Protein AF-A0A1H7V5Z1-F1 (afdb_monomer_lite)

Radius of gyration: 27.75 Å; chains: 1; bounding box: 52×77×65 Å

Secondary structure (DSSP, 8-state):
-PPPP--HHHHHHHHHHHHHHHHHH-S---HHHHHHHHHHHTT-SSHHHHHHHHHHHHHHHHTS--S-S--HHHHHTTSS-HHHHHHHTTS-HHHHHHHHHHHHHHSHHHHHHS-------------------

Structure (mmCIF, N/CA/C/O backbone):
data_AF-A0A1H7V5Z1-F1
#
_entry.id   AF-A0A1H7V5Z1-F1
#
loop_
_atom_site.group_PDB
_atom_site.id
_atom_site.type_symbol
_atom_site.label_atom_id
_atom_site.label_alt_id
_atom_site.label_comp_id
_atom_site.label_asym_id
_atom_site.label_entity_id
_atom_site.label_seq_id
_atom_site.pdbx_PDB_ins_code
_atom_site.Cartn_x
_atom_site.Cartn_y
_atom_site.Cartn_z
_atom_site.occupancy
_atom_site.B_iso_or_equiv
_atom_site.auth_seq_id
_atom_site.auth_comp_id
_atom_site.auth_asym_id
_atom_site.auth_atom_id
_atom_site.pdbx_PDB_model_num
ATOM 1 N N . MET A 1 1 ? -13.672 -21.417 3.319 1.00 54.47 1 MET A N 1
ATOM 2 C CA . MET A 1 1 ? -13.212 -20.199 4.019 1.00 54.47 1 MET A CA 1
ATOM 3 C C . MET A 1 1 ? -12.912 -19.138 2.978 1.00 54.47 1 MET A C 1
ATOM 5 O O . MET A 1 1 ? -12.004 -19.343 2.182 1.00 54.47 1 MET A O 1
ATOM 9 N N . ALA A 1 2 ? -13.719 -18.079 2.910 1.00 70.44 2 ALA A N 1
ATOM 10 C CA . ALA A 1 2 ? -13.524 -17.015 1.929 1.00 70.44 2 ALA A CA 1
ATOM 11 C C . ALA A 1 2 ? -12.377 -16.101 2.384 1.00 70.44 2 ALA A C 1
ATOM 13 O O . ALA A 1 2 ? -12.442 -15.514 3.463 1.00 70.44 2 ALA A O 1
ATOM 14 N N . PHE A 1 3 ? -11.319 -16.009 1.579 1.00 76.69 3 PHE A N 1
ATOM 15 C CA . PHE A 1 3 ? -10.252 -15.037 1.796 1.00 76.69 3 PHE A CA 1
ATOM 16 C C . PHE A 1 3 ? -10.759 -13.654 1.389 1.00 76.69 3 PHE A C 1
ATOM 18 O O . PHE A 1 3 ? -11.155 -13.452 0.243 1.00 76.69 3 PHE A O 1
ATOM 25 N N . ILE A 1 4 ? -10.743 -12.715 2.331 1.00 82.69 4 ILE A N 1
ATOM 26 C CA . ILE A 1 4 ? -11.091 -11.319 2.079 1.00 82.69 4 ILE A CA 1
ATOM 27 C C . ILE A 1 4 ? -9.777 -10.555 1.991 1.00 82.69 4 ILE A C 1
ATOM 29 O O . ILE A 1 4 ? -8.956 -10.640 2.901 1.00 82.69 4 ILE A O 1
ATOM 33 N N . HIS A 1 5 ? -9.564 -9.814 0.905 1.00 77.69 5 HIS A N 1
ATOM 34 C CA . HIS A 1 5 ? -8.395 -8.950 0.805 1.00 77.69 5 HIS A CA 1
ATOM 35 C C . HIS A 1 5 ? -8.474 -7.866 1.890 1.00 77.69 5 HIS A C 1
ATOM 37 O O . HIS A 1 5 ? -9.398 -7.050 1.903 1.00 77.69 5 HIS A O 1
ATOM 43 N N . THR A 1 6 ? -7.521 -7.872 2.822 1.00 84.31 6 THR A N 1
ATOM 44 C CA . THR A 1 6 ? -7.524 -6.987 3.991 1.00 84.31 6 THR A CA 1
ATOM 45 C C . THR A 1 6 ? -6.275 -6.123 3.986 1.00 84.31 6 THR A C 1
ATOM 47 O O . THR A 1 6 ? -5.156 -6.625 4.059 1.00 84.31 6 THR A O 1
ATOM 50 N N . THR A 1 7 ? -6.460 -4.806 3.966 1.00 82.00 7 THR A N 1
ATOM 51 C CA . THR A 1 7 ? -5.368 -3.833 4.071 1.00 82.00 7 THR A CA 1
ATOM 52 C C . THR A 1 7 ? -5.138 -3.412 5.523 1.00 82.00 7 THR A C 1
ATOM 54 O O . THR A 1 7 ? -6.042 -3.476 6.361 1.00 82.00 7 THR A O 1
ATOM 57 N N . ALA A 1 8 ? -3.935 -2.921 5.838 1.00 82.31 8 ALA A N 1
ATOM 58 C CA . ALA A 1 8 ? -3.613 -2.425 7.180 1.00 82.31 8 ALA A CA 1
ATOM 59 C C . ALA A 1 8 ? -4.572 -1.304 7.632 1.00 82.31 8 ALA A C 1
ATOM 61 O O . ALA A 1 8 ? -5.022 -1.284 8.777 1.00 82.31 8 ALA A O 1
ATOM 62 N N . THR A 1 9 ? -4.968 -0.422 6.708 1.00 83.75 9 THR A N 1
ATOM 63 C CA . THR A 1 9 ? -5.933 0.656 6.972 1.00 83.75 9 THR A CA 1
ATOM 64 C C . THR A 1 9 ? -7.327 0.127 7.311 1.00 83.75 9 THR A C 1
ATOM 66 O O . THR A 1 9 ? -8.006 0.700 8.165 1.00 83.75 9 THR A O 1
ATOM 69 N N . ALA A 1 10 ? -7.760 -0.979 6.698 1.00 86.69 10 ALA A N 1
ATOM 70 C CA . ALA A 1 10 ? -9.020 -1.629 7.044 1.00 86.69 10 ALA A CA 1
ATOM 71 C C . ALA A 1 10 ? -8.984 -2.199 8.472 1.00 86.69 10 ALA A C 1
ATOM 73 O O . ALA A 1 10 ? -9.925 -1.986 9.235 1.00 86.69 10 ALA A O 1
ATOM 74 N N . VAL A 1 11 ? -7.883 -2.846 8.874 1.00 89.56 11 VAL A N 1
ATOM 75 C CA . VAL A 1 11 ? -7.730 -3.384 10.238 1.00 89.56 11 VAL A CA 1
ATOM 76 C C . VAL A 1 11 ? -7.752 -2.278 11.290 1.00 89.56 11 VAL A C 1
ATOM 78 O O . VAL A 1 11 ? -8.429 -2.420 12.308 1.00 89.56 11 VAL A O 1
ATOM 81 N N . GLU A 1 12 ? -7.082 -1.151 11.043 1.00 90.56 12 GLU A N 1
ATOM 82 C CA . GLU A 1 12 ? -7.104 -0.015 11.971 1.00 90.56 12 GLU A CA 1
ATOM 83 C C . GLU A 1 12 ? -8.511 0.583 12.121 1.00 90.56 12 GLU A C 1
ATOM 85 O O . GLU A 1 12 ? -8.947 0.850 13.245 1.00 90.56 12 GLU A O 1
ATOM 90 N N . LYS A 1 13 ? -9.287 0.681 11.031 1.00 91.88 13 LYS A N 1
ATOM 91 C CA . LYS A 1 13 ? -10.705 1.082 11.092 1.00 91.88 13 LYS A CA 1
ATOM 92 C C . LYS A 1 13 ? -11.535 0.123 11.950 1.00 91.88 13 LYS A C 1
ATOM 94 O O . LYS A 1 13 ? -12.353 0.573 12.754 1.00 91.88 13 LYS A O 1
ATOM 99 N N . LEU A 1 14 ? -11.310 -1.188 11.830 1.00 90.75 14 LEU A N 1
ATOM 100 C CA . LEU A 1 14 ? -11.992 -2.192 12.656 1.00 90.75 14 LEU A CA 1
ATOM 101 C C . LEU A 1 14 ? -11.604 -2.056 14.140 1.00 90.75 14 LEU A C 1
ATOM 103 O O . LEU A 1 14 ? -12.481 -2.050 15.005 1.00 90.75 14 LEU A O 1
ATOM 107 N N . LYS A 1 15 ? -10.317 -1.843 14.456 1.00 91.12 15 LYS A N 1
ATOM 108 C CA . LYS A 1 15 ? -9.869 -1.570 15.836 1.00 91.12 15 LYS A CA 1
ATOM 109 C C . LYS A 1 15 ? -10.508 -0.303 16.402 1.00 91.12 15 LYS A C 1
ATOM 111 O O . LYS A 1 15 ? -10.898 -0.283 17.570 1.00 91.12 15 LYS A O 1
ATOM 116 N N . GLN A 1 16 ? -10.609 0.756 15.599 1.00 91.69 16 GLN A N 1
ATOM 117 C CA . GLN A 1 16 ? -11.217 2.015 16.020 1.00 91.69 16 GLN A CA 1
ATOM 118 C C . GLN A 1 16 ? -12.708 1.839 16.324 1.00 91.69 16 GLN A C 1
ATOM 120 O O . GLN A 1 16 ? -13.164 2.295 17.373 1.00 91.69 16 GLN A O 1
ATOM 125 N N . ARG A 1 17 ? -13.442 1.108 15.476 1.00 88.88 17 ARG A N 1
ATOM 126 C CA . ARG A 1 17 ? -14.848 0.756 15.728 1.00 88.88 17 ARG A CA 1
ATOM 127 C C . ARG A 1 17 ? -15.019 -0.070 17.001 1.00 88.88 17 ARG A C 1
ATOM 129 O O . ARG A 1 17 ? -15.867 0.264 17.820 1.00 88.88 17 ARG A O 1
ATOM 136 N N . ALA A 1 18 ? -14.168 -1.070 17.237 1.00 90.19 18 ALA A N 1
ATOM 137 C CA . ALA A 1 18 ? -14.220 -1.867 18.467 1.00 90.19 18 ALA A CA 1
ATOM 138 C C . ALA A 1 18 ? -14.001 -1.005 19.726 1.00 90.19 18 ALA A C 1
ATOM 140 O O . ALA A 1 18 ? -14.693 -1.164 20.731 1.00 90.19 18 ALA A O 1
ATOM 141 N N . LYS A 1 19 ? -13.081 -0.030 19.666 1.00 88.62 19 LYS A N 1
ATOM 142 C CA . LYS A 1 19 ? -12.867 0.940 20.754 1.00 88.62 19 LYS A CA 1
ATOM 143 C C . LYS A 1 19 ? -14.076 1.855 20.965 1.00 88.62 19 LYS A C 1
ATOM 145 O O . LYS A 1 19 ? -14.396 2.160 22.112 1.00 88.62 19 LYS A O 1
ATOM 150 N N . GLN A 1 20 ? -14.723 2.308 19.892 1.00 88.06 20 GLN A N 1
ATOM 151 C CA . GLN A 1 20 ? -15.930 3.138 19.971 1.00 88.06 20 GLN A CA 1
ATOM 152 C C . GLN A 1 20 ? -17.095 2.368 20.598 1.00 88.06 20 GLN A C 1
ATOM 154 O O . GLN A 1 20 ? -17.722 2.887 21.515 1.00 88.06 20 GLN A O 1
ATOM 159 N N . LEU A 1 21 ? -17.314 1.116 20.186 1.00 86.00 21 LEU A N 1
ATOM 160 C CA . LEU A 1 21 ? -18.334 0.249 20.777 1.00 86.00 21 LEU A CA 1
ATOM 161 C C . LEU A 1 21 ? -18.090 0.031 22.268 1.00 86.00 21 LEU A C 1
ATOM 163 O O . LEU A 1 21 ? -19.001 0.219 23.062 1.00 86.00 21 LEU A O 1
ATOM 167 N N . ARG A 1 22 ? -16.844 -0.236 22.680 1.00 85.25 22 ARG A N 1
ATOM 168 C CA . ARG A 1 22 ? -16.514 -0.364 24.108 1.00 85.25 22 ARG A CA 1
ATOM 169 C C . ARG A 1 22 ? -16.846 0.904 24.902 1.00 85.25 22 ARG A C 1
ATOM 171 O O . ARG A 1 22 ? -17.346 0.811 26.018 1.00 85.25 22 ARG A O 1
ATO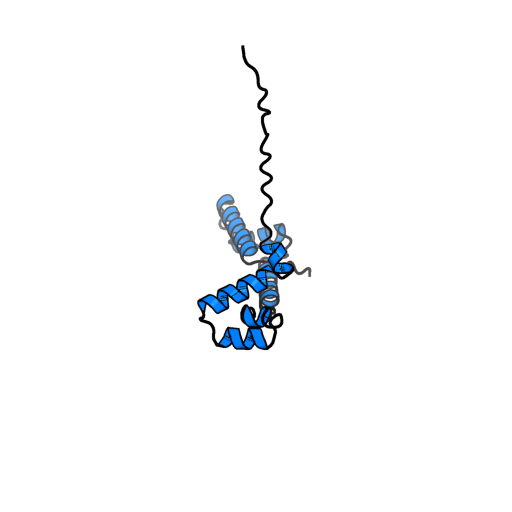M 178 N N . LYS A 1 23 ? -16.551 2.085 24.344 1.00 84.19 23 LYS A N 1
ATOM 179 C CA . LYS A 1 23 ? -16.875 3.374 24.981 1.00 84.19 23 LYS A CA 1
ATOM 180 C C . LYS A 1 23 ? -18.385 3.589 25.093 1.00 84.19 23 LYS A C 1
ATOM 182 O O . LYS A 1 23 ? -18.830 4.073 26.123 1.00 84.19 23 LYS A O 1
ATOM 187 N N . ALA A 1 24 ? -19.141 3.223 24.060 1.00 82.94 24 ALA A N 1
ATOM 188 C CA . ALA A 1 24 ? -20.596 3.349 24.043 1.00 82.94 24 ALA A CA 1
ATOM 189 C C . ALA A 1 24 ? -21.283 2.354 24.992 1.00 82.94 24 ALA A C 1
ATOM 191 O O . ALA A 1 24 ? -22.273 2.700 25.624 1.00 82.94 24 ALA A O 1
ATOM 192 N N . SER A 1 25 ? -20.753 1.135 25.117 1.00 79.81 25 SER A N 1
ATOM 193 C CA . SER A 1 25 ? -21.348 0.093 25.957 1.00 79.81 25 SER A CA 1
ATOM 194 C C . SER A 1 25 ? -21.090 0.285 27.451 1.00 79.81 25 SER A C 1
ATOM 196 O O . SER A 1 25 ? -21.843 -0.256 28.248 1.00 79.81 25 SER A O 1
ATOM 198 N N . GLY A 1 26 ? -20.044 1.013 27.863 1.00 70.62 26 GLY A N 1
A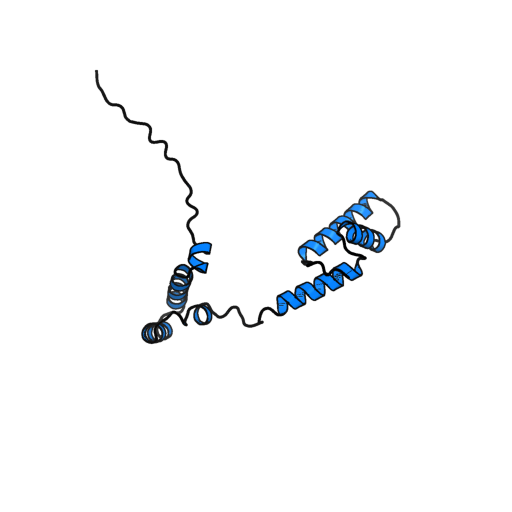TOM 199 C CA . GLY A 1 26 ? -19.791 1.339 29.279 1.00 70.62 26 GLY A CA 1
ATOM 200 C C . GLY A 1 26 ? -19.529 0.143 30.217 1.00 70.62 26 GLY A C 1
ATOM 201 O O . GLY A 1 26 ? -19.365 0.331 31.417 1.00 70.62 26 GLY A O 1
ATOM 202 N N . THR A 1 27 ? -19.476 -1.083 29.692 1.00 71.88 27 THR A N 1
ATOM 203 C CA . THR A 1 27 ? -19.391 -2.346 30.446 1.00 71.88 27 THR A CA 1
ATOM 204 C C . THR A 1 27 ? -17.965 -2.892 30.564 1.00 71.88 27 THR A C 1
ATOM 206 O O . THR A 1 27 ? -17.145 -2.694 29.668 1.00 71.88 27 THR A O 1
ATOM 209 N N . THR A 1 28 ? -17.715 -3.723 31.581 1.00 73.00 28 THR A N 1
ATOM 210 C CA . THR A 1 28 ? -16.473 -4.495 31.836 1.00 73.00 28 THR A CA 1
ATOM 211 C C . THR A 1 28 ? -16.190 -5.611 30.809 1.00 73.00 28 THR A C 1
ATOM 213 O O . THR A 1 28 ? -15.369 -6.494 31.050 1.00 73.00 28 THR A O 1
ATOM 216 N N . ILE A 1 29 ? -16.869 -5.616 29.657 1.00 77.88 29 ILE A N 1
ATOM 217 C CA . ILE A 1 29 ? -16.663 -6.625 28.612 1.00 77.88 29 ILE A CA 1
ATOM 218 C C . ILE A 1 29 ? -15.284 -6.396 27.966 1.00 77.88 29 ILE A C 1
ATOM 220 O O . ILE A 1 29 ? -14.951 -5.262 27.595 1.00 77.88 29 ILE A O 1
ATOM 224 N N . PRO A 1 30 ? -14.461 -7.448 27.811 1.00 82.44 30 PRO A N 1
ATOM 225 C CA . PRO A 1 30 ? -13.134 -7.324 27.229 1.00 82.44 30 PRO A CA 1
ATOM 226 C C . PRO A 1 30 ? -13.191 -6.836 25.777 1.00 82.44 30 PRO A C 1
ATOM 228 O O . PRO A 1 30 ? -14.090 -7.169 25.006 1.00 82.44 30 PRO A O 1
ATOM 231 N N . LEU A 1 31 ? -12.167 -6.075 25.375 1.00 82.00 31 LEU A N 1
ATOM 232 C CA . LEU A 1 31 ? -12.041 -5.523 24.020 1.00 82.00 31 LEU A CA 1
ATOM 233 C C . LEU A 1 31 ? -12.083 -6.608 22.925 1.00 82.00 31 LEU A C 1
ATOM 235 O O . LEU A 1 31 ? -12.530 -6.322 21.818 1.00 82.00 31 LEU A O 1
ATOM 239 N N . ALA A 1 32 ? -11.654 -7.832 23.244 1.00 84.81 32 ALA A N 1
ATOM 240 C CA . ALA A 1 32 ? -11.675 -8.973 22.332 1.00 84.81 32 ALA A CA 1
ATOM 241 C C . ALA A 1 32 ? -13.095 -9.293 21.832 1.00 84.81 32 ALA A C 1
ATOM 243 O O . ALA A 1 32 ? -13.299 -9.425 20.631 1.00 84.81 32 ALA A O 1
ATOM 244 N N . SER A 1 33 ? -14.098 -9.292 22.716 1.00 85.56 33 SER A N 1
ATOM 245 C CA . SER A 1 33 ? -15.484 -9.573 22.323 1.00 85.56 33 SER A CA 1
ATOM 246 C C . SER A 1 33 ? -16.022 -8.534 21.333 1.00 85.56 33 SER A C 1
ATOM 248 O O . SER A 1 33 ? -16.693 -8.881 20.366 1.00 85.56 33 SER A O 1
ATOM 250 N N . PHE A 1 34 ? -15.668 -7.257 21.518 1.00 86.56 34 PHE A N 1
ATOM 251 C CA . PHE A 1 34 ? -16.031 -6.195 20.574 1.00 86.56 34 PHE A CA 1
ATOM 252 C C . PHE A 1 34 ? -15.285 -6.310 19.238 1.00 86.56 34 PHE A C 1
ATOM 254 O O . PHE A 1 34 ? -15.836 -5.966 18.196 1.00 86.56 34 PHE A O 1
ATOM 261 N N . GLN A 1 35 ? -14.037 -6.780 19.249 1.00 89.00 35 GLN A N 1
ATOM 262 C CA . GLN A 1 35 ? -13.264 -7.023 18.030 1.00 89.00 35 GLN A CA 1
ATOM 263 C C . GLN A 1 35 ? -13.865 -8.150 17.187 1.00 89.00 35 GLN A C 1
ATOM 265 O O . GLN A 1 35 ? -13.941 -8.011 15.967 1.00 89.00 35 GLN A O 1
ATOM 270 N N . ASP A 1 36 ? -14.323 -9.229 17.822 1.00 88.94 36 ASP A N 1
ATOM 271 C CA . ASP A 1 36 ? -15.003 -10.329 17.140 1.00 88.94 36 ASP A CA 1
ATOM 272 C C . ASP A 1 36 ? -16.344 -9.900 16.534 1.00 88.94 36 ASP A C 1
ATOM 274 O O . ASP A 1 36 ? -16.627 -10.230 15.384 1.00 88.94 36 ASP A O 1
ATOM 278 N N . GLU A 1 37 ? -17.136 -9.095 17.244 1.00 88.44 37 GLU A N 1
ATOM 279 C CA . GLU A 1 37 ? -18.396 -8.564 16.707 1.00 88.44 37 GLU A CA 1
ATOM 280 C C . GLU A 1 37 ? -18.174 -7.625 15.515 1.00 88.44 37 GLU A C 1
ATOM 282 O O . GLU A 1 37 ? -18.845 -7.741 14.489 1.00 88.44 37 GLU A O 1
ATOM 287 N N . VAL A 1 38 ? -17.179 -6.738 15.594 1.00 91.38 38 VAL A N 1
ATOM 288 C CA . VAL A 1 38 ? -16.817 -5.862 14.470 1.00 91.38 38 VAL A CA 1
ATOM 289 C C . VAL A 1 38 ? -16.281 -6.666 13.283 1.00 91.38 38 VAL A C 1
ATOM 291 O O . VAL A 1 38 ? -16.559 -6.320 12.134 1.00 91.38 38 VAL A O 1
ATOM 294 N N . ALA A 1 39 ? -15.540 -7.748 13.535 1.00 90.19 39 ALA A N 1
ATOM 295 C CA . ALA A 1 39 ? -15.064 -8.646 12.490 1.00 90.19 39 ALA A CA 1
ATOM 296 C C . ALA A 1 39 ? -16.237 -9.324 11.761 1.00 90.19 39 ALA A C 1
ATOM 298 O O . ALA A 1 39 ? -16.285 -9.270 10.532 1.00 90.19 39 ALA A O 1
ATOM 299 N N . LYS A 1 40 ? -17.218 -9.864 12.498 1.00 89.75 40 LYS A N 1
ATOM 300 C CA . LYS A 1 40 ? -18.441 -10.463 11.931 1.00 89.75 40 LYS A CA 1
ATOM 301 C C . LYS A 1 40 ? -19.257 -9.475 11.112 1.00 89.75 40 LYS A C 1
ATOM 303 O O . LYS A 1 40 ? -19.660 -9.802 9.999 1.00 89.75 40 LYS A O 1
ATOM 308 N N . GLN A 1 41 ? -19.434 -8.249 11.607 1.00 87.12 41 GLN A N 1
ATOM 309 C CA . GLN A 1 41 ? -20.123 -7.184 10.866 1.00 87.12 41 GLN A CA 1
ATOM 310 C C . GLN A 1 41 ? -19.424 -6.825 9.549 1.00 87.12 41 GLN A C 1
ATOM 312 O O . GLN A 1 41 ? -20.073 -6.409 8.595 1.00 87.12 41 GLN A O 1
ATOM 317 N N . ALA A 1 42 ? -18.102 -6.985 9.487 1.00 85.62 42 ALA A N 1
ATOM 318 C CA . ALA A 1 42 ? -17.313 -6.764 8.281 1.00 85.62 42 ALA A CA 1
ATOM 319 C C . ALA A 1 42 ? -17.188 -8.018 7.388 1.00 85.62 42 ALA A C 1
ATOM 321 O O . ALA A 1 42 ? -16.436 -7.991 6.417 1.00 85.62 42 ALA A O 1
ATOM 322 N N . GLY A 1 43 ? -17.900 -9.107 7.704 1.00 86.50 43 GLY A N 1
ATOM 323 C CA . GLY A 1 43 ? -17.906 -10.350 6.926 1.00 86.50 43 GLY A CA 1
ATOM 324 C C . GLY A 1 43 ? -16.782 -11.336 7.267 1.00 86.50 43 GLY A C 1
ATOM 325 O O . GLY A 1 43 ? -16.628 -12.349 6.588 1.00 86.50 43 GLY A O 1
ATOM 326 N N . TYR A 1 44 ? -15.992 -11.079 8.312 1.00 88.44 44 TYR A N 1
ATOM 327 C CA . TYR A 1 44 ? -14.972 -12.008 8.805 1.00 88.44 44 TYR A CA 1
ATOM 328 C C . TYR A 1 44 ? -15.560 -12.939 9.874 1.00 88.44 44 TYR A C 1
ATOM 330 O O . TYR A 1 44 ? -16.426 -12.542 10.639 1.00 88.44 44 TYR A O 1
ATOM 338 N N . HIS A 1 45 ? -15.050 -14.165 10.006 1.00 86.31 45 HIS A N 1
ATOM 339 C CA . HIS A 1 45 ? -15.555 -15.096 11.028 1.00 86.31 45 HIS A CA 1
ATOM 340 C C . HIS A 1 45 ? -15.262 -14.656 12.475 1.00 86.31 45 HIS A C 1
ATOM 342 O O . HIS A 1 45 ? -16.114 -14.795 13.349 1.00 86.31 45 HIS A O 1
ATOM 348 N N . HIS A 1 46 ? -14.044 -14.175 12.733 1.00 90.06 46 HIS A N 1
ATOM 349 C CA . HIS A 1 46 ? -13.550 -13.772 14.055 1.00 90.06 46 HIS A CA 1
ATOM 350 C C . HIS A 1 46 ? -12.294 -12.900 13.900 1.00 90.06 46 HIS A C 1
ATOM 352 O O . HIS A 1 46 ? -11.696 -12.850 12.820 1.00 90.06 46 HIS A O 1
ATOM 358 N N . TRP A 1 47 ? -11.819 -12.259 14.968 1.00 87.69 47 TRP A N 1
ATOM 359 C CA . TRP A 1 47 ? -10.668 -11.346 14.912 1.00 87.69 47 TRP A CA 1
ATOM 360 C C . TRP A 1 47 ? -9.395 -12.013 14.364 1.00 87.69 47 TRP A C 1
ATOM 362 O O . TRP A 1 47 ? -8.697 -11.442 13.527 1.00 87.69 47 TRP A O 1
ATOM 372 N N . LYS A 1 48 ? -9.137 -13.280 14.729 1.00 89.38 48 LYS A N 1
ATOM 373 C CA . LYS A 1 48 ? -8.009 -14.045 14.154 1.00 89.38 48 LYS A CA 1
ATOM 374 C C . LYS A 1 48 ? -8.111 -14.232 12.626 1.00 89.38 48 LYS A C 1
ATOM 376 O O . LYS A 1 48 ? -7.091 -14.370 11.962 1.00 89.38 48 LYS A O 1
ATOM 381 N N . HIS A 1 49 ? -9.314 -14.221 12.044 1.00 87.06 49 HIS A N 1
ATOM 382 C CA . HIS A 1 49 ? -9.498 -14.337 10.595 1.00 87.06 49 HIS A CA 1
ATOM 383 C C . HIS A 1 49 ? -9.040 -13.053 9.896 1.00 87.06 49 HIS A C 1
ATOM 385 O O . HIS A 1 49 ? -8.398 -13.124 8.854 1.00 87.06 49 HIS A O 1
ATOM 391 N N . VAL A 1 50 ? -9.284 -11.890 10.513 1.00 86.88 50 VAL A N 1
ATOM 392 C CA . VAL A 1 50 ? -8.802 -10.584 10.033 1.00 86.88 50 VAL A CA 1
ATOM 393 C C . VAL A 1 50 ? -7.274 -10.554 9.996 1.00 86.88 50 VAL A C 1
ATOM 395 O O . VAL A 1 50 ? -6.692 -10.127 9.003 1.00 86.88 50 VAL A O 1
ATOM 398 N N . THR A 1 51 ? -6.605 -11.046 11.043 1.00 88.50 51 THR A N 1
ATOM 399 C CA . THR A 1 51 ? -5.134 -11.073 11.092 1.00 88.50 51 THR A CA 1
ATOM 400 C C . THR A 1 51 ? -4.536 -12.047 10.082 1.00 88.50 51 THR A C 1
ATOM 402 O O . THR A 1 51 ? -3.534 -11.719 9.454 1.00 88.50 51 THR A O 1
ATOM 405 N N . VAL A 1 52 ? -5.162 -13.213 9.880 1.00 88.75 52 VAL A N 1
ATOM 406 C CA . VAL A 1 52 ? -4.747 -14.177 8.845 1.00 88.75 52 VAL A CA 1
ATOM 407 C C . VAL A 1 52 ? -4.940 -13.590 7.444 1.00 88.75 52 VAL A C 1
ATOM 409 O O . VAL A 1 52 ? -4.046 -13.696 6.607 1.00 88.75 52 VAL A O 1
ATOM 412 N N . CYS A 1 53 ? -6.067 -12.918 7.189 1.00 86.38 53 CYS A N 1
ATOM 413 C CA . CYS A 1 53 ? -6.324 -12.259 5.909 1.00 86.38 53 CYS A CA 1
ATOM 414 C C . CYS A 1 53 ? -5.352 -11.100 5.651 1.00 86.38 53 CYS A C 1
ATOM 416 O O . CYS A 1 53 ? -4.869 -10.955 4.529 1.00 86.38 53 CYS A O 1
ATOM 418 N N . LEU A 1 54 ? -5.009 -10.318 6.681 1.00 85.75 54 LEU A N 1
ATOM 419 C CA . LEU A 1 54 ? -3.990 -9.272 6.590 1.00 85.75 54 LEU A CA 1
ATOM 420 C C . LEU A 1 54 ? -2.620 -9.869 6.260 1.00 85.75 54 LEU A C 1
ATOM 422 O O . LEU A 1 54 ? -2.005 -9.430 5.296 1.00 85.75 54 LEU A O 1
ATOM 426 N N . ALA A 1 55 ? -2.162 -10.872 7.016 1.00 84.75 55 ALA A N 1
ATOM 427 C CA . ALA A 1 55 ? -0.865 -11.511 6.794 1.00 84.75 55 ALA A CA 1
ATOM 428 C C . ALA A 1 55 ? -0.752 -12.025 5.353 1.00 84.75 55 ALA A C 1
ATOM 430 O O . ALA A 1 55 ? 0.138 -11.609 4.615 1.00 84.75 55 ALA A O 1
ATOM 431 N N . LYS A 1 56 ? -1.751 -12.787 4.903 1.00 83.88 56 LYS A N 1
ATOM 432 C CA . LYS A 1 56 ? -1.798 -13.305 3.536 1.00 83.88 56 LYS A CA 1
ATOM 433 C C . LYS A 1 56 ? -1.881 -12.193 2.482 1.00 83.88 56 LYS A C 1
ATOM 435 O O . LYS A 1 56 ? -1.247 -12.296 1.440 1.00 83.88 56 LYS A O 1
ATOM 440 N N . SER A 1 57 ? -2.597 -11.097 2.749 1.00 82.38 57 SER A N 1
ATOM 441 C CA . SER A 1 57 ? -2.627 -9.927 1.853 1.00 82.38 57 SER A CA 1
ATOM 442 C C . SER A 1 57 ? -1.269 -9.219 1.783 1.00 82.38 57 SER A C 1
ATOM 444 O O . SER A 1 57 ? -0.861 -8.793 0.706 1.00 82.38 57 SER A O 1
ATOM 446 N N . THR A 1 58 ? -0.541 -9.124 2.901 1.00 75.69 58 THR A N 1
ATOM 447 C CA . THR A 1 58 ? 0.818 -8.567 2.913 1.00 75.69 58 THR A CA 1
ATOM 448 C C . THR A 1 58 ? 1.828 -9.475 2.227 1.00 75.69 58 THR A C 1
ATOM 450 O O . THR A 1 58 ? 2.729 -8.966 1.576 1.00 75.69 58 THR A O 1
ATOM 453 N N . GLU A 1 59 ? 1.673 -10.796 2.313 1.00 69.88 59 GLU A N 1
ATOM 454 C CA . GLU A 1 59 ? 2.516 -11.748 1.585 1.00 69.88 59 GLU A CA 1
ATOM 455 C C . GLU A 1 59 ? 2.274 -11.669 0.079 1.00 69.88 59 GLU A C 1
ATOM 457 O O . GLU A 1 59 ? 3.232 -11.592 -0.680 1.00 69.88 59 GLU A O 1
ATOM 462 N N . ILE A 1 60 ? 1.014 -11.568 -0.358 1.00 67.50 60 ILE A N 1
ATOM 463 C CA . ILE A 1 60 ? 0.674 -11.335 -1.771 1.00 67.50 60 ILE A CA 1
ATOM 464 C C . ILE A 1 60 ? 1.259 -9.998 -2.258 1.00 67.50 60 ILE A C 1
ATOM 466 O O . ILE A 1 60 ? 1.796 -9.931 -3.357 1.00 67.50 60 ILE A O 1
ATOM 470 N N . GLY A 1 61 ? 1.215 -8.949 -1.430 1.00 57.84 61 GLY A N 1
ATOM 471 C CA . GLY A 1 61 ? 1.846 -7.661 -1.738 1.00 57.84 61 GLY A CA 1
ATOM 472 C C . GLY A 1 61 ? 3.381 -7.686 -1.724 1.00 57.84 61 GLY A C 1
ATOM 473 O O . GLY A 1 61 ? 4.001 -6.917 -2.448 1.00 57.84 61 GLY A O 1
ATOM 474 N N . LYS A 1 62 ? 4.001 -8.573 -0.935 1.00 54.59 62 LYS A N 1
ATOM 475 C CA . LYS A 1 62 ? 5.462 -8.782 -0.872 1.00 54.59 62 LYS A CA 1
ATOM 476 C C . LYS A 1 62 ? 5.998 -9.738 -1.940 1.00 54.59 62 LYS A C 1
ATOM 478 O O . LYS A 1 62 ? 7.201 -9.767 -2.159 1.00 54.59 62 LYS A O 1
ATOM 483 N N . LEU A 1 63 ? 5.125 -10.519 -2.572 1.00 48.22 63 LEU A N 1
ATOM 484 C CA . LEU A 1 63 ? 5.432 -11.329 -3.754 1.00 48.22 63 LEU A CA 1
ATOM 485 C C . LEU A 1 63 ? 5.423 -10.502 -5.050 1.00 48.22 63 LEU A C 1
ATOM 487 O O . LEU A 1 63 ? 5.777 -11.031 -6.102 1.00 48.22 63 LEU A O 1
ATOM 491 N N . ALA A 1 64 ? 5.089 -9.206 -4.988 1.00 46.22 64 ALA A N 1
ATOM 492 C CA . ALA A 1 64 ? 5.608 -8.268 -5.976 1.00 46.22 64 ALA A CA 1
ATOM 493 C C . ALA A 1 64 ? 7.142 -8.302 -5.862 1.00 46.22 64 ALA A C 1
ATOM 495 O O . ALA A 1 64 ? 7.642 -8.178 -4.740 1.00 46.22 64 ALA A O 1
ATOM 496 N N . PRO A 1 65 ? 7.884 -8.540 -6.960 1.00 44.47 65 PRO A N 1
ATOM 497 C CA . PRO A 1 65 ? 9.319 -8.769 -6.897 1.00 44.47 65 PRO A CA 1
ATOM 498 C C . PRO A 1 65 ? 9.964 -7.640 -6.103 1.00 44.47 65 PRO A C 1
ATOM 500 O O . PRO A 1 65 ? 9.862 -6.477 -6.474 1.00 44.47 65 PRO A O 1
ATOM 503 N N . SER A 1 66 ? 10.637 -8.005 -5.013 1.00 42.34 66 SER A N 1
ATOM 504 C CA . SER A 1 66 ? 11.455 -7.129 -4.175 1.00 42.34 66 SER A CA 1
ATOM 505 C C . SER A 1 66 ? 12.704 -6.621 -4.897 1.00 42.34 66 SER A C 1
ATOM 507 O O . SER A 1 66 ? 13.695 -6.277 -4.253 1.00 42.34 66 SER A O 1
ATOM 509 N N . ALA A 1 67 ? 12.687 -6.604 -6.228 1.00 44.56 67 ALA A N 1
ATOM 510 C CA . ALA A 1 67 ? 13.523 -5.665 -6.923 1.00 44.56 67 ALA A CA 1
ATOM 511 C C . ALA A 1 67 ? 13.087 -4.277 -6.415 1.00 44.56 67 ALA A C 1
ATOM 513 O O . ALA A 1 67 ? 11.879 -4.041 -6.265 1.00 44.56 67 ALA A O 1
ATOM 514 N N . PRO A 1 68 ? 14.011 -3.339 -6.141 1.00 47.75 68 PRO A N 1
ATOM 515 C CA . PRO A 1 68 ? 13.625 -1.938 -6.274 1.00 47.75 68 PRO A CA 1
ATOM 516 C C . PRO A 1 68 ? 12.807 -1.824 -7.572 1.00 47.75 68 PRO A C 1
ATOM 518 O O . PRO A 1 68 ? 13.119 -2.569 -8.512 1.00 47.75 68 PRO A 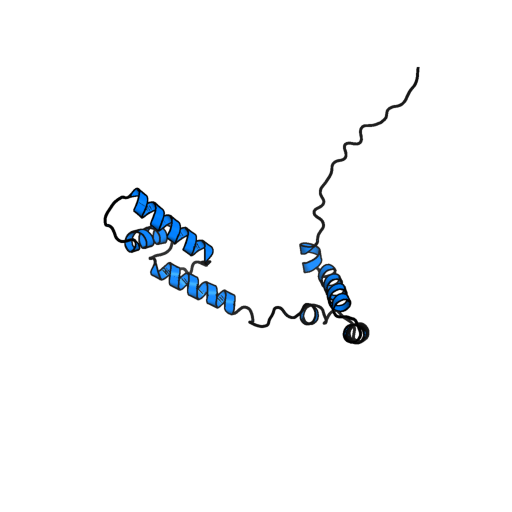O 1
ATOM 521 N N . PRO A 1 69 ? 11.743 -0.991 -7.640 1.00 52.19 69 PRO A N 1
ATOM 522 C CA . PRO A 1 69 ? 11.141 -0.713 -8.939 1.00 52.19 69 PRO A CA 1
ATOM 523 C C . PRO A 1 69 ? 12.323 -0.480 -9.874 1.00 52.19 69 PRO A C 1
ATOM 525 O O . PRO A 1 69 ? 13.210 0.283 -9.454 1.00 52.19 69 PRO A O 1
ATOM 528 N N . PRO A 1 70 ? 12.434 -1.248 -10.982 1.00 52.84 70 PRO A N 1
ATOM 529 C CA . PRO A 1 70 ? 13.593 -1.160 -11.849 1.00 52.84 70 PRO A CA 1
ATOM 530 C C . PRO A 1 70 ? 13.863 0.321 -11.987 1.00 52.84 70 PRO A C 1
ATOM 532 O O . PRO A 1 70 ? 12.907 1.085 -12.188 1.00 52.84 70 PRO A O 1
ATOM 535 N N . SER A 1 71 ? 15.106 0.736 -11.718 1.00 61.12 71 SER A N 1
ATOM 536 C CA . SER A 1 71 ? 15.459 2.151 -11.849 1.00 61.12 71 SER A CA 1
ATOM 537 C C . SER A 1 71 ? 14.824 2.661 -13.144 1.00 61.12 71 SER A C 1
ATOM 539 O O . SER A 1 71 ? 14.659 1.878 -14.079 1.00 61.12 71 SER A O 1
ATOM 541 N N . CYS A 1 72 ? 14.389 3.919 -13.232 1.00 58.53 72 CYS A N 1
ATOM 542 C CA . CYS A 1 72 ? 13.674 4.381 -14.432 1.00 58.53 72 CYS A CA 1
ATOM 543 C C . CYS A 1 72 ? 14.442 3.994 -15.736 1.00 58.53 72 CYS A C 1
ATOM 545 O O . CYS A 1 72 ? 13.843 3.652 -16.751 1.00 58.53 72 CYS A O 1
ATOM 547 N N . PHE A 1 73 ? 15.771 3.839 -15.642 1.00 62.06 73 PHE A N 1
ATOM 548 C CA . PHE A 1 73 ? 16.652 3.182 -16.613 1.00 62.06 73 PHE A CA 1
ATOM 549 C C . PHE A 1 73 ? 16.436 1.675 -16.881 1.00 62.06 73 PHE A C 1
ATOM 551 O O . PHE A 1 73 ? 16.439 1.254 -18.027 1.00 62.06 73 PHE A O 1
ATOM 558 N N . GLU A 1 74 ? 16.255 0.808 -15.895 1.00 69.50 74 GLU A N 1
ATOM 559 C CA . GLU A 1 74 ? 15.881 -0.594 -16.139 1.00 69.50 74 GLU A CA 1
ATOM 560 C C . GLU A 1 74 ?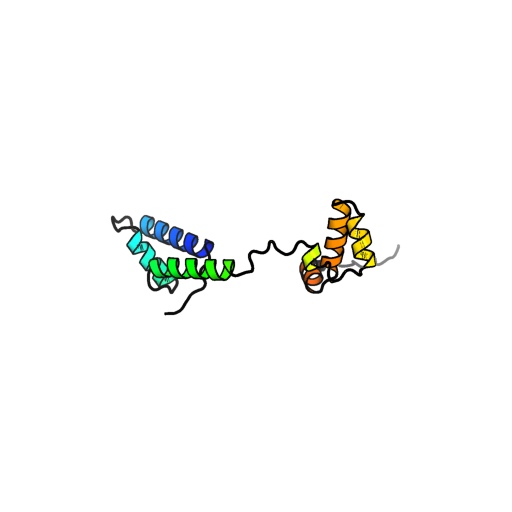 14.454 -0.723 -16.696 1.00 69.50 74 GLU A C 1
ATOM 562 O O . GLU A 1 74 ? 14.183 -1.613 -17.503 1.00 69.50 74 GLU A O 1
ATOM 567 N N . GLN A 1 75 ? 13.546 0.180 -16.305 1.00 68.94 75 GLN A N 1
ATOM 568 C CA . GLN A 1 75 ? 12.161 0.150 -16.768 1.00 68.94 75 GLN A CA 1
ATOM 569 C C . GLN A 1 75 ? 12.012 0.674 -18.197 1.00 68.94 75 GLN A C 1
ATOM 571 O O . GLN A 1 75 ? 11.245 0.100 -18.960 1.00 68.94 75 GLN A O 1
ATOM 576 N N . PHE A 1 76 ? 12.739 1.728 -18.573 1.00 69.38 76 PHE A N 1
ATOM 577 C CA . PHE A 1 76 ? 12.586 2.396 -19.870 1.00 69.38 76 PHE A CA 1
ATOM 578 C C . PHE A 1 76 ? 13.866 2.423 -20.710 1.00 69.38 76 PHE A C 1
ATOM 580 O O . PHE A 1 76 ? 13.814 2.760 -21.884 1.00 69.38 76 PHE A O 1
ATOM 587 N N . GLY A 1 77 ? 15.013 2.007 -20.180 1.00 70.00 77 GLY A N 1
ATOM 588 C CA . GLY A 1 77 ? 16.279 1.982 -20.922 1.00 70.00 77 GLY A CA 1
ATOM 589 C C . GLY A 1 77 ? 16.331 0.917 -22.015 1.00 70.00 77 GLY A C 1
ATOM 590 O O . GLY A 1 77 ? 17.232 0.952 -22.841 1.00 70.00 77 GLY A O 1
ATOM 591 N N . HIS A 1 78 ? 15.374 -0.015 -22.071 1.00 76.50 78 HIS A N 1
ATOM 592 C CA . HIS A 1 78 ? 15.184 -0.882 -23.241 1.00 76.50 78 HIS A CA 1
ATOM 593 C C . HIS A 1 78 ? 14.524 -0.153 -24.427 1.00 76.50 78 HIS A C 1
ATOM 595 O O . HIS A 1 78 ? 14.571 -0.657 -25.543 1.00 76.50 78 HIS A O 1
ATOM 601 N N . LEU A 1 79 ? 13.902 1.009 -24.190 1.00 76.44 79 LEU A N 1
ATOM 602 C CA . LEU A 1 79 ? 13.374 1.890 -25.236 1.00 76.44 79 LEU A CA 1
ATOM 603 C C . LEU A 1 79 ? 14.457 2.814 -25.809 1.00 76.44 79 LEU A C 1
ATOM 605 O O . LEU A 1 79 ? 14.205 3.476 -26.810 1.00 76.44 79 LEU A O 1
ATOM 609 N N . MET A 1 80 ? 15.634 2.868 -25.175 1.00 75.81 80 MET A N 1
ATOM 610 C CA . MET A 1 80 ? 16.787 3.624 -25.654 1.00 75.81 80 MET A CA 1
ATOM 611 C C . MET A 1 80 ? 17.602 2.777 -26.625 1.00 75.81 80 MET A C 1
ATOM 613 O O . MET A 1 80 ? 17.923 1.620 -26.345 1.00 75.81 80 MET A O 1
ATOM 617 N N . SER A 1 81 ? 17.981 3.387 -27.737 1.00 78.56 81 SER A N 1
ATOM 618 C CA . SER A 1 81 ? 18.923 2.828 -28.702 1.00 78.56 81 SER A CA 1
ATOM 619 C C . SER A 1 81 ? 20.323 2.719 -28.080 1.00 78.56 81 SER A C 1
ATOM 621 O O . SER A 1 81 ? 20.652 3.437 -27.131 1.00 78.56 81 SER A O 1
ATOM 623 N N . ASP A 1 82 ? 21.189 1.861 -28.627 1.00 78.50 82 ASP A N 1
ATOM 624 C CA . ASP A 1 82 ? 22.556 1.672 -28.108 1.00 78.50 82 ASP A CA 1
ATOM 625 C C . ASP A 1 82 ? 23.372 2.982 -28.075 1.00 78.50 82 ASP A C 1
ATOM 627 O O . ASP A 1 82 ? 24.177 3.207 -27.169 1.00 78.50 82 ASP A O 1
ATOM 631 N N . GLU A 1 83 ? 23.121 3.888 -29.025 1.00 79.12 83 GLU A N 1
ATOM 632 C CA . GLU A 1 83 ? 23.733 5.222 -29.078 1.00 79.12 83 GLU A CA 1
ATOM 633 C C . GLU A 1 83 ? 23.255 6.153 -27.950 1.00 79.12 83 GLU A C 1
ATOM 635 O O . GLU A 1 83 ? 24.059 6.847 -27.325 1.00 79.12 83 GLU A O 1
ATOM 640 N N . GLU A 1 84 ? 21.961 6.124 -27.628 1.00 75.94 84 GLU A N 1
ATOM 641 C CA . GLU A 1 84 ? 21.359 6.923 -26.557 1.00 75.94 84 GLU A CA 1
ATOM 642 C C . GLU A 1 84 ? 21.828 6.419 -25.188 1.00 75.94 84 GLU A C 1
ATOM 644 O O . GLU A 1 84 ? 22.037 7.201 -24.258 1.00 75.94 84 GLU A O 1
ATOM 649 N N . ARG A 1 85 ? 22.063 5.109 -25.076 1.00 79.06 85 ARG A N 1
ATOM 650 C CA . ARG A 1 85 ? 22.606 4.466 -23.878 1.00 79.06 85 ARG A CA 1
ATOM 651 C C . ARG A 1 85 ? 24.050 4.897 -23.607 1.00 79.06 85 ARG A C 1
ATOM 653 O O . ARG A 1 85 ? 24.384 5.243 -22.479 1.00 79.06 85 ARG A O 1
ATOM 660 N N . ALA A 1 86 ? 24.879 4.982 -24.649 1.00 79.69 86 ALA A N 1
ATOM 661 C CA . ALA A 1 86 ? 26.243 5.502 -24.537 1.00 79.69 86 ALA A CA 1
ATOM 662 C C . ALA A 1 86 ? 26.290 7.004 -24.188 1.00 79.69 86 ALA A C 1
ATOM 664 O O . ALA A 1 86 ? 27.232 7.464 -23.536 1.00 79.69 86 ALA A O 1
ATOM 665 N N . LEU A 1 87 ? 25.284 7.775 -24.618 1.00 81.12 87 LEU A N 1
ATOM 666 C CA . LEU A 1 87 ? 25.126 9.174 -24.222 1.00 81.12 87 LEU A CA 1
ATOM 667 C C . LEU A 1 87 ? 24.714 9.289 -22.747 1.00 81.12 87 LEU A C 1
ATOM 669 O O . LEU A 1 87 ? 25.277 10.106 -22.023 1.00 81.12 87 LEU A O 1
ATOM 673 N N . TYR A 1 88 ? 23.801 8.430 -22.288 1.00 77.94 88 TYR A N 1
ATOM 674 C CA . TYR A 1 88 ? 23.333 8.375 -20.902 1.00 77.94 88 TYR A CA 1
ATOM 675 C C . TYR A 1 88 ? 24.473 8.163 -19.897 1.00 77.94 88 TYR A C 1
ATOM 677 O O . TYR A 1 88 ? 24.565 8.907 -18.922 1.00 77.94 88 TYR A O 1
ATOM 685 N N . ASP A 1 89 ? 25.395 7.234 -20.167 1.00 79.25 89 ASP A N 1
ATOM 686 C CA . ASP A 1 89 ? 26.570 6.982 -19.315 1.00 79.25 89 ASP A CA 1
ATOM 687 C C . ASP A 1 89 ? 27.531 8.183 -19.209 1.00 79.25 89 ASP A C 1
ATOM 689 O O . ASP A 1 89 ? 28.301 8.289 -18.254 1.00 79.25 89 ASP A O 1
ATOM 693 N N . ARG A 1 90 ? 27.501 9.103 -20.182 1.00 80.88 90 ARG A N 1
ATOM 694 C CA . ARG A 1 90 ? 28.337 10.317 -20.198 1.00 80.88 90 ARG A CA 1
ATOM 695 C C . ARG A 1 90 ? 27.640 11.553 -19.630 1.00 80.88 90 ARG A C 1
ATOM 697 O O . ARG A 1 90 ? 28.321 12.544 -19.369 1.00 80.88 90 ARG A O 1
ATOM 704 N N . MET A 1 91 ? 26.318 11.518 -19.472 1.00 84.06 91 MET A N 1
ATOM 705 C CA . MET A 1 91 ? 25.523 12.638 -18.966 1.00 84.06 91 MET A CA 1
ATOM 706 C C . MET A 1 91 ? 25.607 12.778 -17.445 1.00 84.06 91 MET A C 1
ATOM 708 O O . MET A 1 91 ? 25.871 11.820 -16.717 1.00 84.06 91 MET A O 1
ATOM 712 N N . LEU A 1 92 ? 25.325 13.985 -16.952 1.00 84.81 92 LEU A N 1
ATOM 713 C CA . LEU A 1 92 ? 25.212 14.237 -15.518 1.00 84.81 92 LEU A CA 1
ATOM 714 C C . LEU A 1 92 ? 23.965 13.551 -14.929 1.00 84.81 92 LEU A C 1
ATOM 716 O O . LEU A 1 92 ? 22.955 13.427 -15.624 1.00 84.81 92 LEU A O 1
ATOM 720 N N . PRO A 1 93 ? 23.960 13.197 -13.629 1.00 75.81 93 PRO A N 1
ATOM 721 C CA . PRO A 1 93 ? 22.818 12.533 -12.989 1.00 75.81 93 PRO A CA 1
ATOM 722 C C . PRO A 1 93 ? 21.480 13.275 -13.153 1.00 75.81 93 PRO A C 1
ATOM 724 O O . PRO A 1 93 ? 20.448 12.653 -13.375 1.00 75.81 93 PRO A O 1
ATOM 727 N N . ALA A 1 94 ? 21.493 14.610 -13.130 1.00 72.38 94 ALA A N 1
ATOM 728 C CA . ALA A 1 94 ? 20.285 15.410 -13.344 1.00 72.38 94 ALA A CA 1
ATOM 729 C C . ALA A 1 94 ? 19.744 15.311 -14.787 1.00 72.38 94 ALA A C 1
ATOM 731 O O . ALA A 1 94 ? 18.535 15.337 -15.010 1.00 72.38 94 ALA A O 1
ATOM 732 N N . GLU A 1 95 ? 20.631 15.185 -15.777 1.00 78.56 95 GLU A N 1
ATOM 733 C CA . GLU A 1 95 ? 20.254 15.009 -17.184 1.00 78.56 95 GLU A CA 1
ATOM 734 C C . GLU A 1 95 ? 19.785 13.577 -17.455 1.00 78.56 95 GLU A C 1
ATOM 736 O O . GLU A 1 95 ? 18.838 13.366 -18.212 1.00 78.56 95 GLU A O 1
ATOM 741 N N . GLN A 1 96 ? 20.402 12.601 -16.781 1.00 81.00 96 GLN A N 1
ATOM 742 C CA . GLN A 1 96 ? 19.964 11.208 -16.772 1.00 81.00 96 GLN A CA 1
ATOM 743 C C . GLN A 1 96 ? 18.516 11.092 -16.275 1.00 81.00 96 GLN A C 1
ATOM 745 O O . GLN A 1 96 ? 17.680 10.498 -16.956 1.00 81.00 96 GLN A O 1
ATOM 750 N N . GLU A 1 97 ? 18.187 11.720 -15.142 1.00 77.69 97 GLU A N 1
ATOM 751 C CA . GLU A 1 97 ? 16.818 11.741 -14.609 1.00 77.69 97 GLU A CA 1
ATOM 752 C C . GLU A 1 97 ? 15.831 12.439 -15.555 1.00 77.69 97 GLU A C 1
ATOM 754 O O . GLU A 1 97 ? 14.722 11.944 -15.771 1.00 77.69 97 GLU A O 1
ATOM 759 N N . PHE A 1 98 ? 16.229 13.559 -16.166 1.00 81.56 98 PHE A N 1
ATOM 760 C CA . PHE A 1 98 ? 15.380 14.283 -17.112 1.00 81.56 98 PHE A CA 1
ATOM 761 C C . PHE A 1 98 ? 15.064 13.460 -18.369 1.00 81.56 98 PHE A C 1
ATOM 763 O O . PHE A 1 98 ? 13.916 13.422 -18.816 1.00 81.56 98 PHE A O 1
ATOM 770 N N . LEU A 1 99 ? 16.063 12.778 -18.931 1.00 81.19 99 LEU A N 1
ATOM 771 C CA . LEU A 1 99 ? 15.894 11.956 -20.126 1.00 81.19 99 LEU A CA 1
ATOM 772 C C . LEU A 1 99 ? 14.981 10.755 -19.846 1.00 81.19 99 LEU A C 1
ATOM 774 O O . LEU A 1 99 ? 14.062 10.474 -20.617 1.00 81.19 99 LEU A O 1
ATOM 778 N N . LEU A 1 100 ? 15.164 10.108 -18.694 1.00 81.19 100 LEU A N 1
ATOM 779 C CA . LEU A 1 100 ? 14.305 9.016 -18.242 1.00 81.19 100 LEU A CA 1
ATOM 780 C C . LEU A 1 100 ? 12.859 9.461 -18.002 1.00 81.19 100 LEU A C 1
ATOM 782 O O . LEU A 1 100 ? 11.926 8.765 -18.398 1.00 81.19 100 LEU A O 1
ATOM 786 N N . PHE A 1 101 ? 12.654 10.648 -17.431 1.00 80.50 101 PHE A N 1
ATOM 787 C CA . PHE A 1 101 ? 11.321 11.219 -17.245 1.00 80.50 101 PHE A CA 1
ATOM 788 C C . PHE A 1 101 ? 10.598 11.474 -18.577 1.00 80.50 101 PHE A C 1
ATOM 790 O O . PHE A 1 101 ? 9.396 11.231 -18.706 1.00 80.50 101 PHE A O 1
ATOM 797 N N . GLN A 1 102 ? 11.319 11.938 -19.598 1.00 82.75 102 GLN A N 1
ATOM 798 C CA . GLN A 1 102 ? 10.743 12.165 -20.925 1.00 82.75 102 GLN A CA 1
ATOM 799 C C . GLN A 1 102 ? 10.372 10.848 -21.619 1.00 82.75 102 GLN A C 1
ATOM 801 O O . GLN A 1 102 ? 9.312 10.766 -22.247 1.00 82.75 102 GLN A O 1
ATOM 806 N N . LEU A 1 103 ? 11.191 9.806 -21.447 1.00 83.25 103 LEU A N 1
ATOM 807 C CA . LEU A 1 103 ? 10.870 8.454 -21.901 1.00 83.25 103 LEU A CA 1
ATOM 808 C C . LEU A 1 103 ? 9.624 7.914 -21.201 1.00 83.25 103 LEU A C 1
ATOM 810 O O . LEU A 1 103 ? 8.699 7.486 -21.892 1.00 83.25 103 LEU A O 1
ATOM 814 N N . GLU A 1 104 ? 9.535 8.020 -19.870 1.00 82.94 104 GLU A N 1
ATOM 815 C CA . GLU A 1 104 ? 8.341 7.614 -19.121 1.00 82.94 104 GLU A CA 1
ATOM 816 C C . GLU A 1 104 ? 7.095 8.310 -19.682 1.00 82.94 104 GLU A C 1
ATOM 818 O O . GLU A 1 104 ? 6.131 7.638 -20.045 1.00 82.94 104 GLU A O 1
ATOM 823 N N . LYS A 1 105 ? 7.122 9.636 -19.861 1.00 80.31 105 LYS A N 1
ATOM 824 C CA . LYS A 1 105 ? 5.994 10.410 -20.412 1.00 80.31 105 LYS A CA 1
ATOM 825 C C . LYS A 1 105 ? 5.564 9.990 -21.816 1.00 80.31 105 LYS A C 1
ATOM 827 O O . LYS A 1 105 ? 4.410 10.205 -22.184 1.00 80.31 105 LYS A O 1
ATOM 832 N N . SER A 1 106 ? 6.478 9.445 -22.613 1.00 75.31 106 SER A N 1
ATOM 833 C CA . SER A 1 106 ? 6.188 8.992 -23.975 1.00 75.31 106 SER A CA 1
ATOM 834 C C . SER A 1 106 ? 5.468 7.639 -24.020 1.00 75.31 106 SER A C 1
ATOM 836 O O . SER A 1 106 ? 4.761 7.359 -24.997 1.00 75.31 106 SER A O 1
ATOM 838 N N . THR A 1 107 ? 5.591 6.834 -22.957 1.00 80.56 107 THR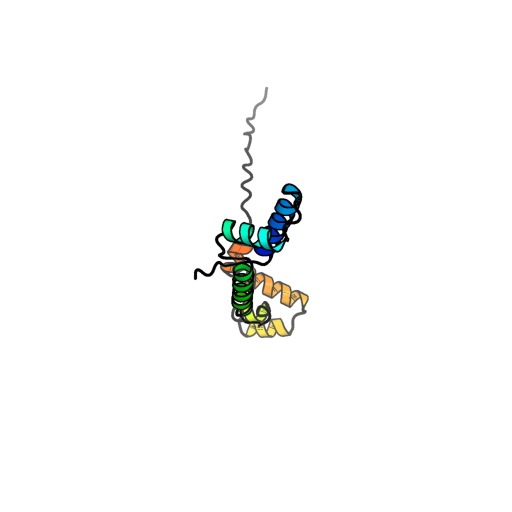 A N 1
ATOM 839 C CA . THR A 1 107 ? 4.953 5.515 -22.862 1.00 80.56 107 THR A CA 1
ATOM 840 C C . THR A 1 107 ? 3.432 5.623 -22.734 1.00 80.56 107 THR A C 1
ATOM 842 O O . THR A 1 107 ? 2.928 6.641 -22.254 1.00 80.56 107 THR A O 1
ATOM 845 N N . PRO A 1 108 ? 2.657 4.608 -23.158 1.00 74.38 108 PRO A N 1
ATOM 846 C CA . PRO A 1 108 ? 1.204 4.599 -22.977 1.00 74.38 108 PRO A CA 1
ATOM 847 C C . PRO A 1 108 ? 0.791 4.795 -21.511 1.00 74.38 108 PRO A C 1
ATOM 849 O O . PRO A 1 108 ? -0.141 5.548 -21.224 1.00 74.38 108 PRO A O 1
ATOM 852 N N . GLU A 1 109 ? 1.520 4.173 -20.582 1.00 71.12 109 GLU A N 1
ATOM 853 C CA . GLU A 1 109 ? 1.289 4.289 -19.144 1.00 71.12 109 GLU A CA 1
ATOM 854 C C . GLU A 1 109 ? 1.590 5.703 -18.641 1.00 71.12 109 GLU A C 1
ATOM 856 O O . GLU A 1 109 ? 0.792 6.284 -17.901 1.00 71.12 109 GLU A O 1
ATOM 861 N N . GLY A 1 110 ? 2.714 6.288 -19.063 1.00 74.62 110 GLY A N 1
ATOM 862 C CA . GLY A 1 110 ? 3.070 7.661 -18.717 1.00 74.62 110 GLY A CA 1
ATOM 863 C C . GLY A 1 110 ? 2.109 8.679 -19.319 1.00 74.62 110 GLY A C 1
ATOM 864 O O . GLY A 1 110 ? 1.677 9.592 -18.623 1.00 74.62 110 GLY A O 1
ATOM 865 N N . LYS A 1 111 ? 1.671 8.498 -20.567 1.00 76.44 111 LYS A N 1
ATOM 866 C CA . LYS A 1 111 ? 0.657 9.359 -21.192 1.00 76.44 111 LYS A CA 1
ATOM 867 C C . LYS A 1 111 ? -0.648 9.373 -20.412 1.00 76.44 111 LYS A C 1
ATOM 869 O O . LYS A 1 111 ? -1.241 10.435 -20.301 1.00 76.44 111 LYS A O 1
ATOM 874 N N . ALA A 1 112 ? -1.077 8.242 -19.853 1.00 74.88 112 ALA A N 1
ATOM 875 C CA . ALA A 1 112 ? -2.263 8.189 -19.001 1.00 74.88 112 ALA A CA 1
ATOM 876 C C . ALA A 1 112 ? -2.044 8.886 -17.644 1.00 74.88 112 ALA A C 1
ATOM 878 O O . ALA A 1 112 ? -2.939 9.567 -17.150 1.00 74.88 112 ALA A O 1
ATOM 879 N N . ARG A 1 113 ? -0.852 8.749 -17.043 1.00 70.94 113 ARG A N 1
ATOM 880 C CA . ARG A 1 113 ? -0.498 9.377 -15.752 1.00 70.94 113 ARG A CA 1
ATOM 881 C C . ARG A 1 113 ? -0.305 10.886 -15.842 1.00 70.94 113 ARG A C 1
ATOM 883 O O . ARG A 1 113 ? -0.678 11.611 -14.926 1.00 70.94 113 ARG A O 1
ATOM 890 N N . TYR A 1 114 ? 0.304 11.335 -16.932 1.00 75.75 114 TYR A N 1
ATOM 891 C CA . TYR A 1 114 ? 0.660 12.725 -17.192 1.00 75.75 114 TYR A CA 1
ATOM 892 C C . TYR A 1 114 ? -0.271 13.372 -18.221 1.00 75.75 114 TYR A C 1
ATOM 894 O O . TYR A 1 114 ? 0.056 14.440 -18.746 1.00 75.75 114 TYR A O 1
ATOM 902 N N . GLN A 1 115 ? -1.421 12.750 -18.519 1.00 67.00 115 GLN A N 1
ATOM 903 C CA . GLN A 1 115 ? -2.452 13.382 -19.330 1.00 67.00 115 GLN A CA 1
ATOM 904 C C . GLN A 1 115 ? -2.859 14.668 -18.621 1.00 67.00 115 GLN A C 1
ATOM 906 O O . GLN A 1 115 ? -3.265 14.643 -17.456 1.00 67.00 115 GLN A O 1
ATOM 911 N N . ALA A 1 116 ? -2.717 15.799 -19.309 1.00 60.25 116 ALA A N 1
ATOM 912 C CA . ALA A 1 116 ? -3.264 17.043 -18.808 1.00 60.25 116 ALA A CA 1
ATOM 913 C C . ALA A 1 116 ? -4.764 16.817 -18.598 1.00 60.25 116 ALA A C 1
ATOM 915 O O . ALA A 1 116 ? -5.464 16.392 -19.517 1.00 60.25 116 ALA A O 1
ATOM 916 N N . LEU A 1 117 ? -5.247 17.058 -17.379 1.00 59.50 117 LEU A N 1
ATOM 917 C CA . LEU A 1 117 ? -6.675 17.220 -17.167 1.00 59.50 117 LEU A CA 1
ATOM 918 C C . LEU A 1 117 ? -7.077 18.389 -18.066 1.00 59.50 117 LEU A C 1
ATOM 920 O O . LEU A 1 117 ? -6.666 19.519 -17.800 1.00 59.50 117 LEU A O 1
ATOM 924 N N . ASP A 1 118 ? -7.808 18.114 -19.147 1.00 52.56 118 ASP A N 1
ATOM 925 C CA . ASP A 1 118 ? -8.491 19.133 -19.938 1.00 52.56 118 ASP A CA 1
ATOM 926 C C . ASP A 1 118 ? -9.477 19.827 -18.993 1.00 52.56 118 ASP A C 1
ATOM 928 O O . ASP A 1 118 ? -10.642 19.447 -18.851 1.00 52.56 118 ASP A O 1
ATOM 932 N N . VAL A 1 119 ? -8.991 20.830 -18.262 1.00 49.16 119 VAL A N 1
ATOM 933 C CA . VAL A 1 119 ? -9.848 21.786 -17.586 1.00 49.16 119 VAL A CA 1
ATOM 934 C C . VAL A 1 119 ? -10.502 22.543 -18.726 1.00 49.16 119 VAL A C 1
ATOM 936 O O . VAL A 1 119 ? -9.937 23.496 -19.254 1.00 49.16 119 VAL A O 1
ATOM 939 N N . SER A 1 120 ? -11.673 22.063 -19.147 1.00 48.16 120 SER A N 1
ATOM 940 C CA . SER A 1 120 ? -12.562 22.769 -20.058 1.00 48.16 120 SER A CA 1
ATOM 941 C C . SER A 1 120 ? -12.974 24.075 -19.386 1.00 48.16 120 SER A C 1
ATOM 943 O O . SER A 1 120 ? -14.033 24.182 -18.772 1.00 48.16 120 SER A O 1
ATOM 945 N N . THR A 1 121 ? -12.121 25.090 -19.465 1.00 47.31 121 THR A N 1
ATOM 946 C CA . THR A 1 121 ? -12.531 26.469 -19.286 1.00 47.31 121 THR A CA 1
ATOM 947 C C . THR A 1 121 ? -13.371 26.804 -20.505 1.00 47.31 121 THR A C 1
ATOM 949 O O . THR A 1 121 ? -12.878 27.202 -21.557 1.00 47.31 121 THR A O 1
ATOM 952 N N . THR A 1 122 ? -14.683 26.621 -20.374 1.00 43.16 122 THR A N 1
ATOM 953 C CA . THR A 1 122 ? -15.653 27.279 -21.242 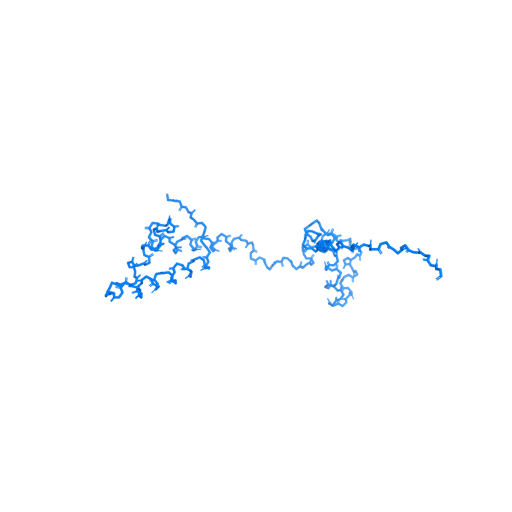1.00 43.16 122 THR A CA 1
ATOM 954 C C . THR A 1 122 ? -15.474 28.784 -21.062 1.00 43.16 122 THR A C 1
ATOM 956 O O . THR A 1 122 ? -16.112 29.408 -20.213 1.00 43.16 122 THR A O 1
ATOM 959 N N . VAL A 1 123 ? -14.557 29.375 -21.827 1.00 47.19 123 VAL A N 1
ATOM 960 C CA . VAL A 1 123 ? -14.508 30.816 -22.040 1.00 47.19 123 VAL A CA 1
ATOM 961 C C . VAL A 1 123 ? -15.756 31.137 -22.845 1.00 47.19 123 VAL A C 1
ATOM 963 O O . VAL A 1 123 ? -15.812 30.945 -24.058 1.00 47.19 123 VAL A O 1
ATOM 966 N N . VAL A 1 124 ? -16.802 31.569 -22.144 1.00 47.97 124 VAL A N 1
ATOM 967 C CA . VAL A 1 124 ? -17.972 32.180 -22.767 1.00 47.97 124 VAL A CA 1
ATOM 968 C C . VAL A 1 124 ? -17.484 33.486 -23.387 1.00 47.97 124 VAL A C 1
ATOM 970 O O . VAL A 1 124 ? -17.377 34.512 -22.717 1.00 47.97 124 VAL A O 1
ATOM 973 N N . SER A 1 125 ? -17.117 33.419 -24.665 1.00 47.78 125 SER A N 1
ATOM 974 C CA . SER A 1 125 ? -16.775 34.579 -25.476 1.00 47.78 125 SER A CA 1
ATOM 975 C C . SER A 1 125 ? -18.039 35.428 -25.616 1.00 47.78 125 SER A C 1
ATOM 977 O O . SER A 1 125 ? -18.961 35.082 -26.356 1.00 47.78 125 SER A O 1
ATOM 979 N N . ARG A 1 126 ? -18.147 36.500 -24.825 1.00 47.44 126 ARG A N 1
ATOM 980 C CA . ARG A 1 126 ? -19.193 37.507 -25.012 1.00 47.44 126 ARG A CA 1
ATOM 981 C C . ARG A 1 126 ? -18.800 38.374 -26.199 1.00 47.44 126 ARG A C 1
ATOM 983 O O . ARG A 1 126 ? -17.948 39.250 -26.099 1.00 47.44 126 ARG A O 1
ATOM 990 N N . ASP A 1 127 ? -19.452 38.053 -27.306 1.00 47.22 127 ASP A N 1
ATOM 991 C CA . ASP A 1 127 ? -19.599 38.805 -28.546 1.00 47.22 127 ASP A CA 1
ATOM 992 C C . ASP A 1 127 ? -19.537 40.331 -28.331 1.00 47.22 127 ASP A C 1
ATOM 994 O O . ASP A 1 127 ? -20.441 40.948 -27.760 1.00 47.22 127 ASP A O 1
ATOM 998 N N . ALA A 1 128 ? -18.457 40.950 -28.808 1.00 52.19 128 ALA A N 1
ATOM 999 C CA . ALA A 1 128 ? -18.323 42.395 -28.905 1.00 52.19 128 ALA A CA 1
ATOM 1000 C C . ALA A 1 128 ? -19.088 42.895 -30.141 1.00 52.19 128 ALA A C 1
ATOM 1002 O O . ALA A 1 128 ? -18.532 43.023 -31.234 1.00 52.19 128 ALA A O 1
ATOM 1003 N N . LYS A 1 129 ? -20.373 43.219 -29.971 1.00 56.41 129 LYS A N 1
ATOM 1004 C CA . LYS A 1 129 ? -21.159 43.945 -30.980 1.00 56.41 129 LYS A CA 1
ATOM 1005 C C . LYS A 1 129 ? -21.032 45.454 -30.760 1.00 56.41 129 LYS A C 1
ATOM 1007 O O . LYS A 1 129 ? -21.774 46.057 -30.001 1.00 56.41 129 LYS A O 1
ATOM 1012 N N . ARG A 1 130 ? -19.977 45.996 -31.371 1.00 48.19 130 ARG A N 1
ATOM 1013 C CA . ARG A 1 130 ? -19.931 47.139 -32.307 1.00 48.19 130 ARG A CA 1
ATOM 1014 C C . ARG A 1 130 ? -21.108 48.154 -32.357 1.00 48.19 130 ARG A C 1
ATOM 1016 O O . ARG A 1 130 ? -22.264 47.756 -32.371 1.00 48.19 130 ARG A O 1
ATOM 1023 N N . LEU A 1 131 ? -20.708 49.403 -32.670 1.00 53.38 131 LEU A N 1
ATOM 1024 C CA . LEU A 1 131 ? -21.427 50.602 -33.182 1.00 53.38 131 LEU A CA 1
ATOM 1025 C C . LEU A 1 131 ? -21.929 51.600 -32.117 1.00 53.38 131 LEU A C 1
ATOM 1027 O O . LEU A 1 131 ? -22.811 51.289 -31.334 1.00 53.38 131 LEU A O 1
ATOM 1031 N N . THR A 1 132 ? -21.262 52.750 -31.932 1.00 51.91 132 THR A N 1
ATOM 1032 C CA . THR A 1 132 ? -21.401 54.037 -32.669 1.00 51.91 132 THR A CA 1
ATOM 1033 C C . THR A 1 132 ? -22.814 54.609 -32.671 1.00 51.91 132 THR A C 1
ATOM 1035 O O . THR A 1 132 ? -23.649 54.186 -33.468 1.00 51.91 132 THR A O 1
ATOM 1038 N N . THR A 1 133 ? -23.027 55.662 -31.886 1.00 51.75 133 THR A N 1
ATOM 1039 C CA . THR A 1 133 ? -23.680 56.899 -32.341 1.00 51.75 133 THR A CA 1
ATOM 1040 C C . THR A 1 133 ? -23.129 58.054 -31.516 1.00 51.75 133 THR A C 1
ATOM 1042 O O . THR A 1 133 ? -22.866 57.818 -30.316 1.00 51.75 133 THR A O 1
#

Foldseek 3Di:
DDQDQAEPVNLVVLLVQLVVVCVVVVDPDDSLVSSQVSCVVVVHRGNVRNVVSHVVNVVVVPVPPPPPPLPLCRVQVVVDDPVVVVVLVVDDPVVVVVVSLVSLCVDPNNVVVPVPPPPPPPPPPDDDDDDDD

Sequence (133 aa):
MAFIHTTATAVEKLKQRAKQLRKASGTTIPLASFQDEVAKQAGYHHWKHVTVCLAKSTEIGKLAPSAPPPSCFEQFGHLMSDEERALYDRMLPAEQEFLLFQLEKSTPEGKARYQALDVSTTVVSRDAKRLTT

pLDDT: mean 74.22, std 14.37, range [42.34, 91.88]